Protein AF-A0A6A0QYG4-F1 (afdb_monomer)

pLDDT: mean 73.21, std 19.01, range [30.7, 95.81]

Mean predicted aligned error: 12.32 Å

Foldseek 3Di:
DDDDDDDDPPPPPPPPPPVPPDDDDPVRLQVQFAWWFWWWFQDDDQFWTWIAGCQTPDHHPDPDGHRDIFIEGEDPPDPDDSCVSVVSNVVRWIWTFRWGDDPNHIYGYPLGIFTDDPQWGWHDPVVVPDIDIDRDPPPDDPD

Radius of gyration: 20.62 Å; Cα contacts (8 Å, |Δi|>4): 238; chains: 1; bounding box: 80×46×32 Å

Nearest PDB structures (foldseek):
  2win-assembly2_F  TM=5.439E-01  e=7.987E-03  Homo sapiens
  2win-assembly1_B  TM=5.287E-01  e=8.455E-03  Homo sapiens
  2win-assembly2_D  TM=5.287E-01  e=8.455E-03  Homo sapiens
  8eok-assembly1_H  TM=5.746E-01  e=3.136E-02  Homo sapiens
  7tv9-assembly1_B  TM=5.236E-01  e=4.674E-02  Homo sapiens

Secondary structure (DSSP, 8-state):
-------------------------HHHHHHH-SEEEEEEEEEEETTEEEEEEEEEEEESS----TT-EEEEEE--TTTS-TTHHHHHHHTT-EEEEEEEEETTEEEE-GGGEEE-BTTEEEEEETTTTEEEEEE--------

Structure (mmCIF, N/CA/C/O backbone):
data_AF-A0A6A0QYG4-F1
#
_entry.id   AF-A0A6A0QYG4-F1
#
loop_
_atom_site.group_PDB
_atom_site.id
_atom_site.type_symbol
_atom_site.label_atom_id
_atom_site.label_alt_id
_atom_site.label_comp_id
_atom_site.label_asym_id
_atom_site.label_entity_id
_atom_site.label_seq_id
_atom_site.pdbx_PDB_ins_code
_atom_site.Cartn_x
_atom_site.Cartn_y
_atom_site.Cartn_z
_atom_site.occupancy
_atom_site.B_iso_or_equiv
_atom_site.auth_seq_id
_atom_site.auth_comp_id
_atom_site.auth_asym_id
_atom_site.auth_atom_id
_atom_site.pdbx_PDB_model_num
ATOM 1 N N . MET A 1 1 ? 63.903 -22.804 9.864 1.00 37.06 1 MET A N 1
ATOM 2 C CA . MET A 1 1 ? 62.719 -23.592 10.273 1.00 37.06 1 MET A CA 1
ATOM 3 C C . MET A 1 1 ? 61.598 -22.640 10.629 1.00 37.06 1 MET A C 1
ATOM 5 O O . MET A 1 1 ? 61.869 -21.549 11.115 1.00 37.06 1 MET A O 1
ATOM 9 N N . ASN A 1 2 ? 60.391 -23.019 10.231 1.00 38.69 2 ASN A N 1
ATOM 10 C CA . ASN A 1 2 ? 59.343 -22.120 9.777 1.00 38.69 2 ASN A CA 1
ATOM 11 C C . ASN A 1 2 ? 58.751 -21.204 10.843 1.00 38.69 2 ASN A C 1
ATOM 13 O O . ASN A 1 2 ? 58.441 -21.594 11.964 1.00 38.69 2 ASN A O 1
ATOM 17 N N . LYS A 1 3 ? 58.570 -19.972 10.378 1.00 41.81 3 LYS A N 1
ATOM 18 C CA . LYS A 1 3 ? 57.795 -18.892 10.954 1.00 41.81 3 LYS A CA 1
ATOM 19 C C . LYS A 1 3 ? 56.299 -19.222 10.921 1.00 41.81 3 LYS A C 1
ATOM 21 O O . LYS A 1 3 ? 55.796 -19.704 9.916 1.00 41.81 3 LYS A O 1
ATOM 26 N N . LEU A 1 4 ? 55.646 -18.788 11.993 1.00 42.91 4 LEU A N 1
ATOM 27 C CA . LEU A 1 4 ? 54.279 -18.281 12.071 1.00 42.91 4 LEU A CA 1
ATOM 28 C C . LEU A 1 4 ? 53.080 -19.251 11.942 1.00 42.91 4 LEU A C 1
ATOM 30 O O . LEU A 1 4 ? 52.644 -19.592 10.852 1.00 42.91 4 LEU A O 1
ATOM 34 N N . ILE A 1 5 ? 52.499 -19.559 13.114 1.00 49.19 5 ILE A N 1
ATOM 35 C CA . ILE A 1 5 ? 51.108 -19.223 13.503 1.00 49.19 5 ILE A CA 1
ATOM 36 C C . ILE A 1 5 ? 50.041 -19.693 12.486 1.00 49.19 5 ILE A C 1
ATOM 38 O O . ILE A 1 5 ? 49.732 -19.015 11.515 1.00 49.19 5 ILE A O 1
ATOM 42 N N . ILE A 1 6 ? 49.473 -20.896 12.632 1.00 50.16 6 ILE A N 1
ATOM 43 C CA . ILE A 1 6 ? 48.210 -21.147 13.369 1.00 50.16 6 ILE A CA 1
ATOM 44 C C . ILE A 1 6 ? 47.387 -19.869 13.609 1.00 50.16 6 ILE A C 1
ATOM 46 O O . ILE A 1 6 ? 47.258 -19.398 14.733 1.00 50.16 6 ILE A O 1
ATOM 50 N N . THR A 1 7 ? 46.810 -19.310 12.550 1.00 43.31 7 THR A N 1
ATOM 51 C CA . THR A 1 7 ? 45.661 -18.403 12.669 1.00 43.31 7 THR A CA 1
ATOM 52 C C . THR A 1 7 ? 44.702 -18.690 11.525 1.00 43.31 7 THR A C 1
ATOM 54 O O . THR A 1 7 ? 44.982 -18.336 10.387 1.00 43.31 7 THR A O 1
ATOM 57 N N . LEU A 1 8 ? 43.586 -19.339 11.878 1.00 44.28 8 LEU A N 1
ATOM 58 C CA . LEU A 1 8 ? 42.266 -19.191 11.261 1.00 44.28 8 LEU A CA 1
ATOM 59 C C . LEU A 1 8 ? 42.229 -19.435 9.734 1.00 44.28 8 LEU A C 1
ATOM 61 O O . LEU A 1 8 ? 42.408 -18.524 8.940 1.00 44.28 8 LEU A O 1
ATOM 65 N N . ILE A 1 9 ? 41.900 -20.623 9.215 1.00 49.53 9 ILE A N 1
ATOM 66 C CA . ILE A 1 9 ? 40.612 -21.322 9.423 1.00 49.53 9 ILE A CA 1
ATOM 67 C C .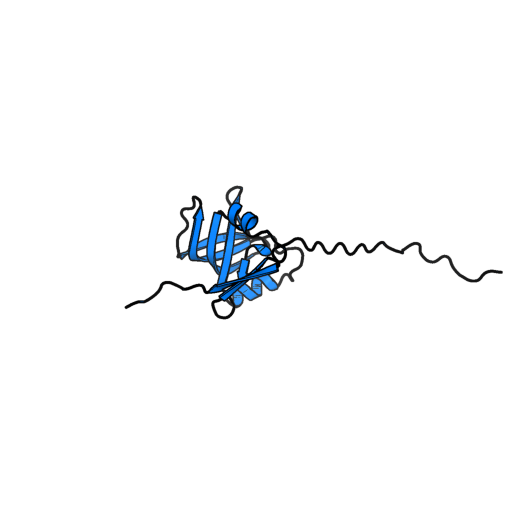 ILE A 1 9 ? 39.509 -20.351 9.858 1.00 49.53 9 ILE A C 1
ATOM 69 O O . ILE A 1 9 ? 38.947 -20.492 10.929 1.00 49.53 9 ILE A O 1
ATOM 73 N N . TYR A 1 10 ? 39.289 -19.294 9.084 1.00 45.16 10 TYR A N 1
ATOM 74 C CA . TYR A 1 10 ? 38.052 -18.506 9.069 1.00 45.16 10 TYR A CA 1
ATOM 75 C C . TYR A 1 10 ? 38.035 -17.644 7.802 1.00 45.16 10 TYR A C 1
ATOM 77 O O . TYR A 1 10 ? 37.557 -16.514 7.790 1.00 45.16 10 TYR A O 1
ATOM 85 N N . SER A 1 11 ? 38.482 -18.214 6.678 1.00 44.44 11 SER A N 1
ATOM 86 C CA . SER A 1 11 ? 37.878 -17.877 5.394 1.00 44.44 11 SER A CA 1
ATOM 87 C C . SER A 1 11 ? 36.443 -18.425 5.404 1.00 44.44 11 SER A C 1
ATOM 89 O O . SER A 1 11 ? 36.105 -19.329 4.642 1.00 44.44 11 SER A O 1
ATOM 91 N N . SER A 1 12 ? 35.610 -17.901 6.316 1.00 44.97 12 SER A N 1
ATOM 92 C CA . SER A 1 12 ? 34.209 -17.645 6.023 1.00 44.97 12 SER 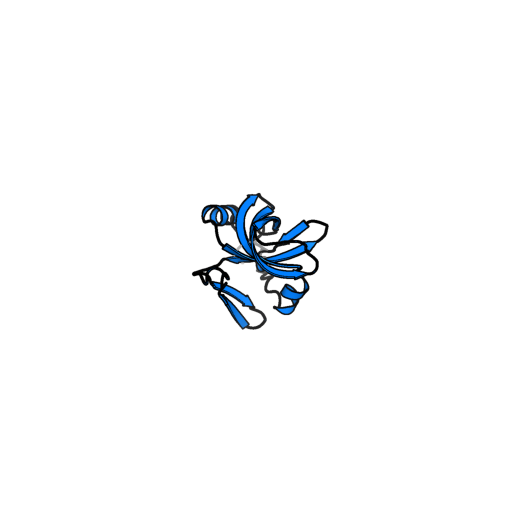A CA 1
ATOM 93 C C . SER A 1 12 ? 34.256 -16.970 4.652 1.00 44.97 12 SER A C 1
ATOM 95 O O . SER A 1 12 ? 34.712 -15.839 4.537 1.00 44.97 12 SER A O 1
ATOM 97 N N . LEU A 1 13 ? 33.924 -17.622 3.538 1.00 45.03 13 LEU A N 1
ATOM 98 C CA . LEU A 1 13 ? 32.569 -18.103 3.281 1.00 45.03 13 LEU A CA 1
ATOM 99 C C . LEU A 1 13 ? 31.536 -17.091 3.803 1.00 45.03 13 LEU A C 1
ATOM 101 O O . LEU A 1 13 ? 30.443 -17.449 4.212 1.00 45.03 13 LEU A O 1
ATOM 105 N N . CYS A 1 14 ? 31.873 -15.798 3.741 1.00 39.94 14 CYS A N 1
ATOM 106 C CA . CYS A 1 14 ? 30.907 -14.741 3.531 1.00 39.94 14 CYS A CA 1
ATOM 107 C C . CYS A 1 14 ? 30.452 -14.895 2.082 1.00 39.94 14 CYS A C 1
ATOM 109 O O . CYS A 1 14 ? 30.844 -14.140 1.193 1.00 39.94 14 CYS A O 1
ATOM 111 N N . PHE A 1 15 ? 29.662 -15.940 1.833 1.00 41.81 15 PHE A N 1
ATOM 112 C CA . PHE A 1 15 ? 28.663 -15.847 0.797 1.00 41.81 15 PHE A CA 1
ATOM 113 C C . PHE A 1 15 ? 27.817 -14.637 1.182 1.00 41.81 15 PHE A C 1
ATOM 115 O O . PHE A 1 15 ? 26.965 -14.713 2.064 1.00 41.81 15 PHE A O 1
ATOM 122 N N . ASN A 1 16 ? 28.104 -13.500 0.555 1.00 36.38 16 ASN A N 1
ATOM 123 C CA . ASN A 1 16 ? 27.139 -12.429 0.423 1.00 36.38 16 ASN A CA 1
ATOM 124 C C . ASN A 1 16 ? 26.033 -12.983 -0.477 1.00 36.38 16 ASN A C 1
ATOM 126 O O . ASN A 1 16 ? 25.976 -12.681 -1.665 1.00 36.38 16 ASN A O 1
ATOM 130 N N . ILE A 1 17 ? 25.184 -13.851 0.076 1.00 39.53 17 ILE A N 1
ATOM 131 C CA . ILE A 1 17 ? 23.830 -14.011 -0.432 1.00 39.53 17 ILE A CA 1
ATOM 132 C C . ILE A 1 17 ? 23.142 -12.741 0.049 1.00 39.53 17 ILE A C 1
ATOM 134 O O . ILE A 1 17 ? 22.507 -12.707 1.099 1.00 39.53 17 ILE A O 1
ATOM 138 N N . ILE A 1 18 ? 23.380 -11.651 -0.681 1.00 43.78 18 ILE A N 1
ATOM 139 C CA . ILE A 1 18 ? 22.405 -10.578 -0.731 1.00 43.78 18 ILE A CA 1
ATOM 140 C C . ILE A 1 18 ? 21.202 -11.284 -1.335 1.00 43.78 18 ILE A C 1
ATOM 142 O O . ILE A 1 18 ? 21.218 -11.669 -2.503 1.00 43.78 18 ILE A O 1
ATOM 146 N N . ALA A 1 19 ? 20.228 -11.595 -0.488 1.00 36.44 19 ALA A N 1
ATOM 147 C CA . ALA A 1 19 ? 18.906 -11.937 -0.952 1.00 36.44 19 ALA A CA 1
ATOM 148 C C . ALA A 1 19 ? 18.345 -10.657 -1.583 1.00 36.44 19 ALA A C 1
ATOM 150 O O . ALA A 1 19 ? 17.612 -9.910 -0.943 1.00 36.44 19 ALA A O 1
ATOM 151 N N . ASP A 1 20 ? 18.756 -10.380 -2.822 1.00 41.09 20 ASP A N 1
ATOM 152 C CA . ASP A 1 20 ? 18.005 -9.546 -3.754 1.00 41.09 20 ASP A CA 1
ATOM 153 C C . ASP A 1 20 ? 16.766 -10.359 -4.131 1.00 41.09 20 ASP A C 1
ATOM 155 O O . ASP A 1 20 ? 16.645 -10.898 -5.228 1.00 41.09 20 ASP A O 1
ATOM 159 N N . GLU A 1 21 ? 15.861 -10.548 -3.175 1.00 43.97 21 GLU A N 1
ATOM 160 C CA . GLU A 1 21 ? 14.526 -11.020 -3.496 1.00 43.97 21 GLU A CA 1
ATOM 161 C C . GLU A 1 21 ? 13.617 -9.802 -3.597 1.00 43.97 21 GLU A C 1
ATOM 163 O O . GLU A 1 21 ? 12.962 -9.397 -2.642 1.00 43.97 21 GLU A O 1
ATOM 168 N N . ALA A 1 22 ? 13.663 -9.179 -4.772 1.00 54.03 22 ALA A N 1
ATOM 169 C CA . ALA A 1 22 ? 12.499 -8.734 -5.533 1.00 54.03 22 ALA A CA 1
ATOM 170 C C . ALA A 1 22 ? 13.013 -8.110 -6.839 1.00 54.03 22 ALA A C 1
ATOM 172 O O . ALA A 1 22 ? 13.880 -7.237 -6.810 1.00 54.03 22 ALA A O 1
ATOM 173 N N . PRO A 1 23 ? 12.462 -8.530 -7.985 1.00 54.03 23 PRO A N 1
ATOM 174 C CA . PR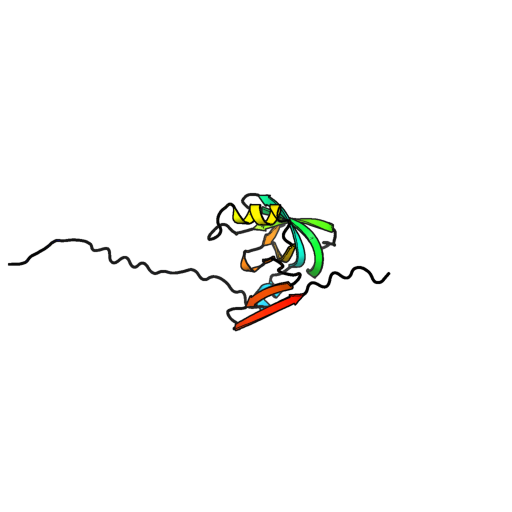O A 1 23 ? 11.170 -7.957 -8.345 1.00 54.03 23 PRO A CA 1
ATOM 175 C C . PRO A 1 23 ? 10.211 -8.997 -8.905 1.00 54.03 23 PRO A C 1
ATOM 177 O O . PRO A 1 23 ? 10.543 -9.794 -9.775 1.00 54.03 23 PRO A O 1
ATOM 180 N N . TYR A 1 24 ? 8.967 -8.938 -8.449 1.00 57.41 24 TYR A N 1
ATOM 181 C CA . TYR A 1 24 ? 7.884 -9.603 -9.152 1.00 57.41 24 TYR A CA 1
ATOM 182 C C . TYR A 1 24 ? 7.885 -9.171 -10.617 1.00 57.41 24 TYR A C 1
ATOM 184 O O . TYR A 1 24 ? 7.860 -7.972 -10.906 1.00 57.41 24 TYR A O 1
ATOM 192 N N . LYS A 1 25 ? 7.803 -10.135 -11.535 1.00 67.94 25 LYS A N 1
ATOM 193 C CA . LYS A 1 25 ? 7.358 -9.828 -12.893 1.00 67.94 25 LYS A CA 1
ATOM 194 C C . LYS A 1 25 ? 5.998 -9.152 -12.809 1.00 67.94 25 LYS A C 1
ATOM 196 O O . LYS A 1 25 ? 5.152 -9.570 -12.011 1.00 67.94 25 LYS A O 1
ATOM 201 N N . MET A 1 26 ? 5.741 -8.168 -13.667 1.00 69.88 26 MET A N 1
ATOM 202 C CA . MET A 1 26 ? 4.478 -7.409 -13.673 1.00 69.88 26 MET A CA 1
ATOM 203 C C . MET A 1 26 ? 3.251 -8.326 -13.594 1.00 69.88 26 MET A C 1
ATOM 205 O O . MET A 1 26 ? 2.310 -8.090 -12.836 1.00 69.88 26 MET A O 1
ATOM 209 N N . HIS A 1 27 ? 3.266 -9.413 -14.364 1.00 70.56 27 HIS A N 1
ATOM 210 C CA . HIS A 1 27 ? 2.153 -10.351 -14.394 1.00 70.56 27 HIS A CA 1
ATOM 211 C C . HIS A 1 27 ? 1.960 -11.095 -13.065 1.00 70.56 27 HIS A C 1
ATOM 213 O O . HIS A 1 27 ? 0.823 -11.351 -12.686 1.00 70.56 27 HIS A O 1
ATOM 219 N N . GLU A 1 28 ? 3.026 -11.424 -12.335 1.00 74.94 28 GLU A N 1
ATOM 220 C CA . GLU A 1 28 ? 2.924 -12.108 -11.043 1.00 74.94 28 GLU A CA 1
ATOM 221 C C . GLU A 1 28 ? 2.337 -11.194 -9.970 1.00 74.94 28 GLU A C 1
ATOM 223 O O . GLU A 1 28 ? 1.458 -11.624 -9.217 1.00 74.94 28 GLU A O 1
ATOM 228 N N . LEU A 1 29 ? 2.774 -9.931 -9.952 1.00 79.12 29 LEU A N 1
ATOM 229 C CA . LEU A 1 29 ? 2.234 -8.894 -9.076 1.00 79.12 29 LEU A CA 1
ATOM 230 C C . LEU A 1 29 ? 0.731 -8.718 -9.323 1.00 79.12 29 LEU A C 1
ATOM 232 O O . LEU A 1 29 ? -0.085 -8.848 -8.409 1.00 79.12 29 LEU A O 1
ATOM 236 N N . LEU A 1 30 ? 0.342 -8.502 -10.582 1.00 78.25 30 LEU A N 1
ATOM 237 C CA . LEU A 1 30 ? -1.055 -8.275 -10.950 1.00 78.25 30 LEU A CA 1
ATOM 238 C C . LEU A 1 30 ? -1.946 -9.507 -10.724 1.00 78.25 30 LEU A C 1
ATOM 240 O O . LEU A 1 30 ? -3.110 -9.350 -10.365 1.00 78.25 30 LEU A O 1
ATOM 244 N N . LEU A 1 31 ? -1.428 -10.729 -10.901 1.00 82.44 31 LEU A N 1
ATOM 245 C CA . LEU A 1 31 ? -2.196 -11.962 -10.678 1.00 82.44 31 LEU A CA 1
ATOM 246 C C . LEU A 1 31 ? -2.536 -12.193 -9.202 1.00 82.44 31 LEU A C 1
ATOM 248 O O . LEU A 1 31 ? -3.616 -12.711 -8.899 1.00 82.44 31 LEU A O 1
ATOM 252 N N . LYS A 1 32 ? -1.613 -11.844 -8.301 1.00 83.19 32 LYS A N 1
ATOM 253 C CA . LYS A 1 32 ? -1.785 -11.995 -6.849 1.00 83.19 32 LYS A CA 1
ATOM 254 C C . LYS A 1 32 ? -2.585 -10.843 -6.239 1.00 83.19 32 LYS A C 1
ATOM 256 O O . LYS A 1 32 ? -3.273 -11.048 -5.243 1.00 83.19 32 LYS A O 1
ATOM 261 N N . THR A 1 33 ? -2.555 -9.671 -6.871 1.00 88.50 33 THR A N 1
ATOM 262 C CA . THR A 1 33 ? -3.224 -8.470 -6.371 1.00 88.50 33 THR A CA 1
ATOM 263 C C . THR A 1 33 ? -4.748 -8.608 -6.388 1.00 88.50 33 THR A C 1
ATOM 265 O O . THR A 1 33 ? -5.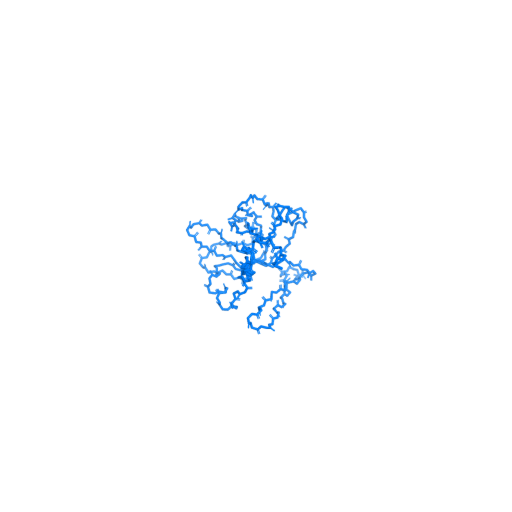372 -8.892 -7.411 1.00 88.50 33 THR A O 1
ATOM 268 N N . ASN A 1 34 ? -5.378 -8.339 -5.245 1.00 92.69 34 ASN A N 1
ATOM 269 C CA . ASN A 1 34 ? -6.832 -8.261 -5.114 1.00 92.69 34 ASN A CA 1
ATOM 270 C C . ASN A 1 34 ? -7.353 -6.825 -5.223 1.00 92.69 34 ASN A C 1
ATOM 272 O O . ASN A 1 34 ? -8.500 -6.623 -5.618 1.00 92.69 34 ASN A O 1
ATOM 276 N N . LEU A 1 35 ? -6.543 -5.836 -4.852 1.00 91.81 35 LEU A N 1
ATOM 277 C CA . LEU A 1 35 ? -6.909 -4.425 -4.863 1.00 91.81 35 LEU A CA 1
ATOM 278 C C . LEU A 1 35 ? -5.689 -3.588 -5.256 1.00 91.81 35 LEU A C 1
ATOM 280 O O . LEU A 1 35 ? -4.683 -3.608 -4.561 1.00 91.81 35 LEU A O 1
ATOM 284 N N . VAL A 1 36 ? -5.797 -2.833 -6.347 1.00 91.69 36 VAL A N 1
ATOM 285 C CA . VAL A 1 36 ? -4.853 -1.761 -6.679 1.00 91.69 36 VAL A CA 1
ATOM 286 C C . VAL A 1 36 ? -5.513 -0.451 -6.284 1.00 91.69 36 VAL A C 1
ATOM 288 O O . VAL A 1 36 ? -6.589 -0.120 -6.794 1.00 91.69 36 VAL A O 1
ATOM 291 N N . ALA A 1 37 ? -4.891 0.287 -5.373 1.00 92.19 37 ALA A N 1
ATOM 292 C CA . ALA A 1 37 ? -5.459 1.519 -4.850 1.00 92.19 37 ALA A CA 1
ATOM 293 C C . ALA A 1 37 ? -4.405 2.614 -4.698 1.00 92.19 37 ALA A C 1
ATOM 295 O O . ALA A 1 37 ? -3.265 2.363 -4.307 1.00 92.19 37 ALA A O 1
ATOM 296 N N . HIS A 1 38 ? -4.831 3.844 -4.965 1.00 92.69 38 HIS A N 1
ATOM 297 C CA . HIS A 1 38 ? -4.151 5.026 -4.469 1.00 92.69 38 HIS A CA 1
ATOM 298 C C . HIS A 1 38 ? -4.522 5.181 -2.997 1.00 92.69 38 HIS A C 1
ATOM 300 O O . HIS A 1 38 ? -5.701 5.295 -2.657 1.00 92.69 38 HIS A O 1
ATOM 306 N N . VAL A 1 39 ? -3.525 5.156 -2.124 1.00 93.19 39 VAL A N 1
ATOM 307 C CA . VAL A 1 39 ? -3.712 5.145 -0.676 1.00 93.19 39 VAL A CA 1
ATOM 308 C C . VAL A 1 39 ? -2.892 6.229 -0.001 1.00 93.19 39 VAL A C 1
ATOM 310 O O . VAL A 1 39 ? -1.886 6.691 -0.535 1.00 93.19 39 VAL A O 1
ATOM 313 N N . GLN A 1 40 ? -3.290 6.596 1.209 1.00 93.06 40 GLN A N 1
ATOM 314 C CA . GLN A 1 40 ? -2.490 7.410 2.114 1.00 93.06 40 GLN A CA 1
ATOM 315 C C . GLN A 1 40 ? -2.192 6.629 3.388 1.00 93.06 40 GLN A C 1
ATOM 317 O O . GLN A 1 40 ? -3.083 6.003 3.962 1.00 93.06 40 GLN A O 1
ATOM 322 N N . LEU A 1 41 ? -0.945 6.681 3.856 1.00 90.31 41 LEU A N 1
ATOM 323 C CA . LEU A 1 41 ? -0.577 6.090 5.141 1.00 90.31 41 LEU A CA 1
ATOM 324 C C . LEU A 1 41 ? -1.084 6.982 6.282 1.00 90.31 41 LEU A C 1
ATOM 326 O O . LEU A 1 41 ? -0.755 8.166 6.350 1.00 90.31 41 LEU A O 1
ATOM 330 N N . ILE A 1 42 ? -1.872 6.398 7.186 1.00 91.81 42 ILE A N 1
ATOM 331 C CA . ILE A 1 42 ? -2.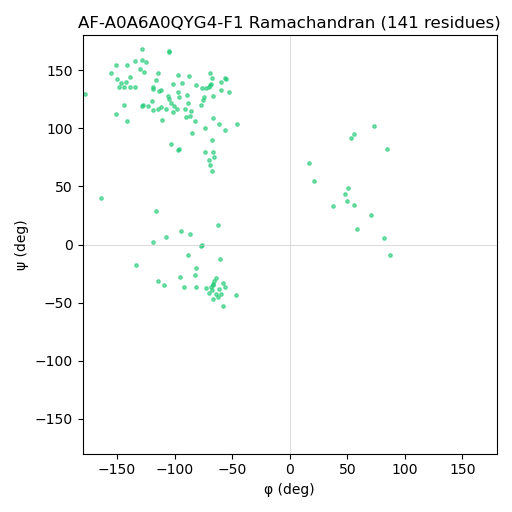504 7.092 8.321 1.00 91.81 42 ILE A CA 1
ATOM 332 C C . ILE A 1 42 ? -1.872 6.689 9.653 1.00 91.81 42 ILE A C 1
ATOM 334 O O . ILE A 1 42 ? -1.754 7.514 10.556 1.00 91.81 42 ILE A O 1
ATOM 338 N N . ALA A 1 43 ? -1.457 5.429 9.788 1.00 87.88 43 ALA A N 1
ATOM 339 C CA . ALA A 1 43 ? -0.744 4.943 10.965 1.00 87.88 43 ALA A CA 1
ATOM 340 C C . ALA A 1 43 ? 0.192 3.782 10.613 1.00 87.88 43 ALA A C 1
ATOM 342 O O . ALA A 1 43 ? -0.062 3.043 9.660 1.00 87.88 43 ALA A O 1
ATOM 343 N N . ALA A 1 44 ? 1.237 3.610 11.422 1.00 85.81 44 ALA A N 1
ATOM 344 C CA . ALA A 1 44 ? 2.154 2.478 11.370 1.00 85.81 44 ALA A CA 1
ATOM 345 C C . ALA A 1 44 ? 2.280 1.874 12.776 1.00 85.81 44 ALA A C 1
ATOM 347 O O . ALA A 1 44 ? 2.675 2.557 13.724 1.00 85.81 44 ALA A O 1
ATOM 348 N N . GLU A 1 45 ? 1.899 0.608 12.886 1.00 83.12 45 GLU A N 1
ATOM 349 C CA . GLU A 1 45 ? 2.125 -0.308 14.007 1.00 83.12 45 GLU A CA 1
ATOM 350 C C . GLU A 1 45 ? 3.242 -1.290 13.578 1.00 83.12 45 GLU A C 1
ATOM 352 O O . GLU A 1 45 ? 3.570 -1.348 12.398 1.00 83.12 45 GLU A O 1
ATOM 357 N N . ASP A 1 46 ? 3.831 -2.065 14.494 1.00 77.88 46 ASP A N 1
ATOM 358 C CA . ASP A 1 46 ? 5.038 -2.863 14.187 1.00 77.88 46 ASP A CA 1
ATOM 359 C C . ASP A 1 46 ? 4.862 -3.870 13.028 1.00 77.88 46 ASP A C 1
ATOM 361 O O . ASP A 1 46 ? 5.792 -4.085 12.259 1.00 77.88 46 ASP A O 1
ATOM 365 N N . ASP A 1 47 ? 3.661 -4.435 12.864 1.00 83.06 47 ASP A N 1
ATOM 366 C CA . ASP A 1 47 ? 3.341 -5.400 11.797 1.00 83.06 47 ASP A CA 1
ATOM 367 C C . ASP A 1 47 ? 2.234 -4.911 10.846 1.00 83.06 47 ASP A C 1
ATOM 369 O O . ASP A 1 47 ? 1.776 -5.663 9.978 1.00 83.06 47 ASP A O 1
ATOM 373 N N . PHE A 1 48 ? 1.727 -3.687 11.036 1.00 87.56 48 PHE A N 1
ATOM 3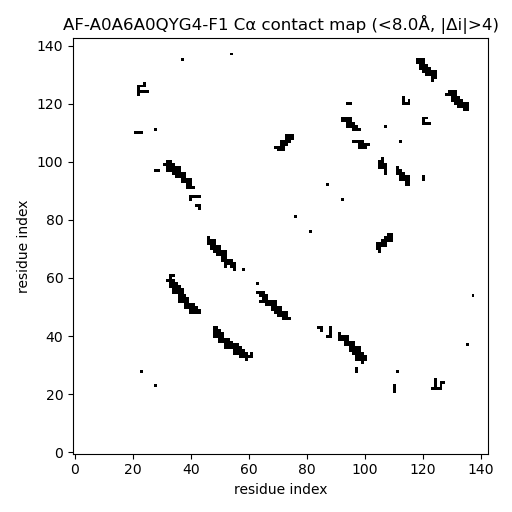74 C CA . PHE A 1 48 ? 0.546 -3.215 10.318 1.00 87.56 48 PHE A CA 1
ATOM 375 C C . PHE A 1 48 ? 0.612 -1.747 9.923 1.00 87.56 48 PHE A C 1
ATOM 377 O O . PHE A 1 48 ? 0.910 -0.868 10.726 1.00 87.56 48 PHE A O 1
ATOM 384 N N . PHE A 1 49 ? 0.134 -1.470 8.715 1.00 89.19 49 PHE A N 1
ATOM 385 C CA . PHE A 1 49 ? -0.251 -0.137 8.292 1.00 89.19 49 PHE A CA 1
ATOM 386 C C . PHE A 1 49 ? -1.754 0.057 8.436 1.00 89.19 49 PHE A C 1
ATOM 388 O O . PHE A 1 49 ? -2.553 -0.857 8.209 1.00 89.19 49 PHE A O 1
ATOM 395 N N . ARG A 1 50 ? -2.144 1.288 8.766 1.00 91.88 50 ARG A N 1
ATOM 396 C CA . ARG A 1 50 ? -3.493 1.785 8.502 1.00 91.88 50 ARG A CA 1
ATOM 397 C C . ARG A 1 50 ? -3.432 2.701 7.300 1.00 91.88 50 ARG A C 1
ATOM 399 O O . ARG A 1 50 ? -2.692 3.686 7.319 1.00 91.88 50 ARG A O 1
ATOM 406 N N . LEU A 1 51 ? -4.206 2.359 6.283 1.00 94.06 51 LEU A N 1
ATOM 407 C CA . LEU A 1 51 ? -4.264 3.067 5.015 1.00 94.06 51 LEU A CA 1
ATOM 408 C C . LEU A 1 51 ? -5.658 3.654 4.827 1.00 94.06 51 LEU A C 1
ATOM 410 O O . LEU A 1 51 ? -6.643 3.002 5.158 1.00 94.06 51 LEU A O 1
ATOM 414 N N . GLU A 1 52 ? -5.733 4.854 4.274 1.00 95.69 52 GLU A N 1
ATOM 415 C CA . GLU A 1 52 ? -6.956 5.422 3.708 1.00 95.69 52 GLU A CA 1
ATOM 416 C C . GLU A 1 52 ? -6.949 5.190 2.199 1.00 95.69 52 GLU A C 1
ATOM 418 O O . GLU A 1 52 ? -5.942 5.461 1.541 1.00 95.69 52 GLU A O 1
ATOM 423 N N . VAL A 1 53 ? -8.049 4.686 1.646 1.00 95.31 53 VAL A N 1
ATOM 424 C CA . VAL A 1 53 ? -8.216 4.490 0.204 1.00 95.31 53 VAL A CA 1
ATOM 425 C C . VAL A 1 53 ? -8.648 5.812 -0.417 1.00 95.31 53 VAL A C 1
ATOM 427 O O . VAL A 1 53 ? -9.792 6.228 -0.274 1.00 95.31 53 VAL A O 1
ATOM 430 N N . LEU A 1 54 ? -7.738 6.472 -1.129 1.00 93.88 54 LEU A N 1
ATOM 431 C CA . LEU A 1 54 ? -8.030 7.722 -1.830 1.00 93.88 54 LEU A CA 1
ATOM 432 C C . LEU A 1 54 ? -8.711 7.474 -3.176 1.00 93.88 54 LEU A C 1
ATOM 434 O O . LEU A 1 54 ? -9.566 8.254 -3.573 1.00 93.88 54 LEU A O 1
ATOM 438 N N . SER A 1 55 ? -8.316 6.412 -3.884 1.00 92.25 55 SER A N 1
ATOM 439 C CA . SER A 1 55 ? -8.993 5.974 -5.105 1.00 92.25 55 SER A CA 1
ATOM 440 C C . SER A 1 55 ? -8.770 4.489 -5.387 1.00 92.25 55 SER A C 1
ATOM 442 O O . SER A 1 55 ? -7.707 3.943 -5.078 1.00 92.25 55 SER A O 1
ATOM 444 N N . VAL A 1 56 ? -9.761 3.829 -5.991 1.00 91.69 56 VAL A N 1
ATOM 445 C CA . VAL A 1 56 ? -9.689 2.412 -6.382 1.00 91.69 56 VAL A CA 1
ATOM 446 C C . VAL A 1 56 ? -9.411 2.305 -7.878 1.00 91.69 56 VAL A C 1
ATOM 448 O O . VAL A 1 56 ? -10.259 2.640 -8.699 1.00 91.69 56 VAL A O 1
ATOM 451 N N . LEU A 1 57 ? -8.242 1.774 -8.236 1.00 88.50 57 LEU A N 1
ATOM 452 C CA . LEU A 1 57 ? -7.813 1.610 -9.630 1.00 88.50 57 LEU A CA 1
ATOM 453 C C . LEU A 1 57 ? -8.199 0.236 -10.184 1.00 88.50 57 LEU A C 1
ATOM 455 O O . LEU A 1 57 ? -8.581 0.099 -11.343 1.00 88.50 57 LEU A O 1
ATOM 459 N N . HIS A 1 58 ? -8.123 -0.795 -9.345 1.00 88.56 58 HIS A N 1
ATOM 460 C CA . HIS A 1 58 ? -8.567 -2.140 -9.681 1.00 88.56 58 HIS A CA 1
ATOM 461 C C . HIS A 1 58 ? -9.040 -2.861 -8.427 1.00 88.56 58 HIS A C 1
ATOM 463 O O . HIS A 1 58 ? -8.422 -2.744 -7.375 1.00 88.56 58 HIS A O 1
ATOM 469 N N . ARG A 1 59 ? -10.093 -3.671 -8.537 1.00 88.12 59 ARG A N 1
ATOM 470 C CA . ARG A 1 59 ? -10.516 -4.568 -7.460 1.00 88.12 59 ARG A CA 1
ATOM 471 C C . ARG A 1 59 ? -11.036 -5.885 -8.014 1.00 88.12 59 ARG A C 1
ATOM 473 O O . ARG A 1 59 ? -11.856 -5.906 -8.931 1.00 88.12 59 ARG A O 1
ATOM 480 N N . LYS A 1 60 ? -10.618 -6.982 -7.394 1.00 85.69 60 LYS A N 1
ATOM 481 C CA . LYS A 1 60 ? -11.098 -8.334 -7.656 1.00 85.69 60 LYS A CA 1
ATOM 482 C C . LYS A 1 60 ? -11.894 -8.814 -6.451 1.00 85.69 60 LYS A C 1
ATOM 484 O O . LYS A 1 60 ? -11.320 -9.139 -5.417 1.00 85.69 60 LYS A O 1
ATOM 489 N N . GLN A 1 61 ? -13.216 -8.882 -6.613 1.00 74.56 61 GLN A N 1
ATOM 490 C CA . GLN A 1 61 ? -14.137 -9.455 -5.620 1.00 74.56 61 GLN A CA 1
ATOM 491 C C . GLN A 1 61 ? -14.037 -8.812 -4.220 1.00 74.56 61 GLN A C 1
ATOM 493 O O . GLN A 1 61 ? -14.232 -9.487 -3.213 1.00 74.56 61 GLN A O 1
ATOM 498 N N . SER A 1 62 ? -13.755 -7.507 -4.146 1.00 81.44 62 SER A N 1
ATOM 499 C CA . SER A 1 62 ? -13.806 -6.737 -2.900 1.00 81.44 62 SER A CA 1
ATOM 500 C C . SER A 1 62 ? -14.917 -5.684 -2.957 1.00 81.44 62 SER A C 1
ATOM 502 O O . SER A 1 62 ? -15.231 -5.153 -4.023 1.00 81.44 62 SER A O 1
ATOM 504 N N . GLY A 1 63 ? -15.519 -5.390 -1.803 1.00 88.44 63 GLY A N 1
ATOM 505 C CA . GLY A 1 63 ? -16.484 -4.297 -1.636 1.00 88.44 63 GLY A CA 1
ATOM 506 C C . GLY A 1 63 ? -15.835 -2.948 -1.322 1.00 88.44 63 GLY A C 1
ATOM 507 O O . GLY A 1 63 ? -16.554 -2.021 -0.979 1.00 88.44 63 GLY A O 1
ATOM 508 N N . ILE A 1 64 ? -14.503 -2.853 -1.407 1.00 93.00 64 ILE A N 1
ATOM 509 C CA . ILE A 1 64 ? -13.748 -1.669 -0.986 1.00 93.00 64 ILE A CA 1
ATOM 510 C C . ILE A 1 64 ? -14.006 -0.498 -1.936 1.00 93.00 64 ILE A C 1
ATOM 512 O O . ILE A 1 64 ? -13.985 -0.661 -3.165 1.00 93.00 64 ILE A O 1
ATOM 516 N N . THR A 1 65 ? -14.231 0.673 -1.353 1.00 93.75 65 THR A N 1
ATOM 517 C CA . THR A 1 65 ? -14.524 1.943 -2.021 1.00 93.75 65 THR A CA 1
ATOM 518 C C . THR A 1 65 ? -13.604 3.067 -1.548 1.00 93.75 65 THR A C 1
ATOM 520 O O . THR A 1 65 ? -12.859 2.925 -0.581 1.00 93.75 65 THR A O 1
ATOM 523 N N . GLU A 1 66 ? -13.623 4.189 -2.267 1.00 94.12 66 GLU A N 1
ATOM 524 C CA . GLU A 1 66 ? -12.909 5.404 -1.861 1.00 94.12 66 GLU A CA 1
ATOM 525 C C . GLU A 1 66 ? -13.420 5.894 -0.498 1.00 94.12 66 GLU A C 1
ATOM 527 O O . GLU A 1 66 ? -14.618 5.842 -0.221 1.00 94.12 66 GLU A O 1
ATOM 532 N N . GLY A 1 67 ? -12.506 6.346 0.358 1.00 93.62 67 GLY A N 1
ATOM 533 C CA . GLY A 1 67 ? -12.772 6.727 1.746 1.00 93.62 67 GLY A CA 1
ATOM 534 C C . GLY A 1 67 ? -12.689 5.577 2.756 1.00 93.62 67 GLY A C 1
ATOM 535 O O . GLY A 1 67 ? -12.702 5.836 3.959 1.00 93.62 67 GLY A O 1
ATOM 536 N N . ASP A 1 68 ? -12.567 4.321 2.312 1.00 95.81 68 ASP A N 1
ATOM 537 C CA . ASP A 1 68 ? -12.410 3.193 3.231 1.00 95.81 68 ASP A CA 1
ATOM 538 C C . ASP A 1 68 ? -11.045 3.207 3.927 1.00 95.81 68 ASP A C 1
ATOM 540 O O . ASP A 1 68 ? -10.017 3.563 3.345 1.00 95.81 68 ASP A O 1
ATOM 544 N N . TYR A 1 69 ? -11.024 2.723 5.170 1.00 95.69 69 TYR A N 1
ATOM 545 C CA . TYR A 1 69 ? -9.795 2.517 5.929 1.00 95.69 69 TYR A CA 1
ATOM 546 C C . TYR A 1 69 ? -9.448 1.034 6.004 1.00 95.69 69 TYR A C 1
ATOM 548 O O . TYR A 1 69 ? -10.252 0.209 6.443 1.00 95.69 69 TYR A O 1
ATOM 556 N N . LEU A 1 70 ? -8.218 0.695 5.629 1.00 94.19 70 LEU A N 1
ATOM 557 C CA . LEU A 1 70 ? -7.720 -0.675 5.616 1.00 94.19 70 LEU A CA 1
ATOM 558 C C . LEU A 1 70 ? -6.645 -0.867 6.680 1.00 94.19 70 LEU A C 1
ATOM 560 O O . LEU A 1 70 ? -5.699 -0.085 6.773 1.00 94.19 70 LEU A O 1
ATOM 564 N N . LYS A 1 71 ? -6.763 -1.953 7.450 1.00 93.94 71 LYS A N 1
ATOM 565 C CA . LYS A 1 71 ? -5.653 -2.491 8.242 1.00 93.94 71 LYS A CA 1
ATOM 566 C C . LYS A 1 71 ? -4.920 -3.525 7.394 1.00 93.94 71 LYS A C 1
ATOM 568 O O . LYS A 1 71 ? -5.504 -4.549 7.040 1.00 93.94 71 LYS A O 1
ATOM 573 N N . VAL A 1 72 ? -3.659 -3.249 7.084 1.00 91.38 72 VAL A N 1
ATOM 574 C CA . VAL A 1 72 ? -2.840 -4.043 6.164 1.00 91.38 72 VAL A CA 1
ATOM 575 C C . VAL A 1 72 ? -1.631 -4.571 6.908 1.00 91.38 72 VAL A C 1
ATOM 577 O O . VAL A 1 72 ? -0.880 -3.791 7.485 1.00 91.38 72 VAL A O 1
ATOM 580 N N . LYS A 1 73 ? -1.449 -5.890 6.915 1.00 90.06 73 LYS A N 1
ATOM 581 C CA . LYS A 1 73 ? -0.247 -6.518 7.452 1.00 90.06 73 LYS A CA 1
ATOM 582 C C . LYS A 1 73 ? 0.911 -6.281 6.492 1.00 90.06 73 LYS A C 1
ATOM 584 O O . LYS A 1 73 ? 0.744 -6.492 5.292 1.00 90.06 73 LYS A O 1
ATOM 589 N N . HIS A 1 74 ? 2.066 -5.898 7.018 1.00 82.75 74 HIS A N 1
ATOM 590 C CA . HIS A 1 74 ? 3.256 -5.663 6.211 1.00 82.75 74 HIS A CA 1
ATOM 591 C C . HIS A 1 74 ? 4.450 -6.490 6.685 1.00 82.75 74 HIS A C 1
ATOM 593 O O . HIS A 1 74 ? 4.516 -6.880 7.848 1.00 82.75 74 HIS A O 1
ATOM 599 N N . ASP A 1 75 ? 5.413 -6.737 5.801 1.00 75.81 75 ASP A N 1
ATOM 600 C CA . ASP A 1 75 ? 6.620 -7.530 6.078 1.00 75.81 75 ASP A CA 1
ATOM 601 C C . ASP A 1 75 ? 7.926 -6.721 5.972 1.00 75.81 75 ASP A C 1
ATOM 603 O O . ASP A 1 75 ? 8.991 -7.282 5.732 1.00 75.81 75 ASP A O 1
ATOM 607 N N . PHE A 1 76 ? 7.866 -5.410 6.233 1.00 70.88 76 PHE A N 1
ATOM 608 C CA . PHE A 1 76 ? 8.977 -4.439 6.159 1.00 70.88 76 PHE A CA 1
ATOM 609 C C . PHE A 1 76 ? 10.155 -4.708 7.136 1.00 70.88 76 PHE A C 1
ATOM 611 O O . PHE A 1 76 ? 10.985 -3.835 7.385 1.00 70.88 76 PHE A O 1
ATOM 618 N N . ASN A 1 77 ? 10.255 -5.917 7.685 1.00 53.44 77 ASN A N 1
ATOM 619 C CA . ASN A 1 77 ? 11.032 -6.289 8.863 1.00 53.44 77 ASN A CA 1
ATOM 620 C C . ASN A 1 77 ? 12.447 -6.829 8.592 1.00 53.44 77 ASN A C 1
ATOM 622 O O . ASN A 1 77 ? 13.065 -7.340 9.522 1.00 53.44 77 ASN A O 1
ATOM 626 N N . VAL A 1 78 ? 13.002 -6.726 7.379 1.00 48.97 78 VAL A N 1
ATOM 627 C CA . VAL A 1 78 ? 14.342 -7.300 7.105 1.00 48.97 78 VAL A CA 1
ATOM 628 C C . VAL A 1 78 ? 15.416 -6.255 6.785 1.00 48.97 78 VAL A C 1
ATOM 630 O O . VAL A 1 78 ? 16.570 -6.458 7.152 1.00 48.97 78 VAL A O 1
ATOM 633 N N . VAL A 1 79 ? 15.075 -5.121 6.161 1.00 46.41 79 VAL A N 1
ATOM 634 C CA . VAL A 1 79 ? 16.098 -4.194 5.621 1.00 46.41 79 VAL A CA 1
ATOM 635 C C . VAL A 1 79 ? 15.851 -2.720 5.976 1.00 46.41 79 VAL A C 1
ATOM 637 O O . VAL A 1 79 ? 16.778 -1.909 5.934 1.00 46.41 79 VAL A O 1
ATOM 640 N N . CYS A 1 80 ? 14.639 -2.341 6.389 1.00 50.69 80 CYS A N 1
ATOM 641 C CA . CYS A 1 80 ? 14.314 -0.947 6.688 1.00 50.69 80 CYS A CA 1
ATOM 642 C C . CYS A 1 80 ? 14.506 -0.613 8.181 1.00 50.69 80 CYS A C 1
ATOM 644 O O . CYS A 1 80 ? 14.097 -1.391 9.044 1.00 50.69 80 CYS A O 1
ATOM 646 N N . PRO A 1 81 ? 15.068 0.560 8.531 1.00 48.31 81 PRO A N 1
ATOM 647 C CA . PRO A 1 81 ? 15.111 1.015 9.916 1.00 48.31 81 PRO A CA 1
ATOM 648 C C . PRO A 1 81 ? 13.694 1.069 10.515 1.00 48.31 81 PRO A C 1
ATOM 650 O O . PRO A 1 81 ? 12.772 1.516 9.831 1.00 48.31 81 PRO A O 1
ATOM 653 N N . PRO A 1 82 ? 13.496 0.740 11.804 1.00 51.38 82 PRO A N 1
ATOM 654 C CA . PRO A 1 82 ? 12.176 0.766 12.450 1.00 51.38 82 PRO A CA 1
ATOM 655 C C . PRO A 1 82 ? 11.506 2.159 12.471 1.00 51.38 82 PRO A C 1
ATOM 657 O O . PRO A 1 82 ? 10.317 2.286 12.762 1.00 51.38 82 PRO A O 1
ATOM 660 N N . SER A 1 83 ? 12.247 3.229 12.159 1.00 54.91 83 SER A N 1
ATOM 661 C CA . SER A 1 83 ? 11.729 4.593 11.990 1.00 54.91 83 SER A CA 1
ATOM 662 C C . SER A 1 83 ? 11.106 4.866 10.614 1.00 54.91 83 SER A C 1
ATOM 664 O O . SER A 1 83 ? 10.311 5.798 10.487 1.00 54.91 83 SER A O 1
ATOM 666 N N . PHE A 1 84 ? 11.430 4.064 9.599 1.00 63.69 84 PHE A N 1
ATOM 667 C CA . PHE A 1 84 ? 11.031 4.277 8.207 1.00 63.69 84 PHE A CA 1
ATOM 668 C C . PHE A 1 84 ? 9.501 4.235 7.997 1.00 63.69 84 PHE A C 1
ATOM 670 O O . PHE A 1 84 ? 8.964 5.183 7.419 1.00 63.69 84 PHE A O 1
ATOM 677 N N . PRO A 1 85 ? 8.751 3.265 8.567 1.00 70.12 85 PRO A N 1
ATOM 678 C CA . PRO A 1 85 ? 7.285 3.250 8.488 1.00 70.12 85 PRO A CA 1
ATOM 679 C C . PRO A 1 85 ? 6.632 4.483 9.136 1.00 70.12 85 PRO A C 1
ATOM 681 O O . PRO A 1 85 ? 5.652 5.031 8.631 1.00 70.12 85 PRO A O 1
ATOM 684 N N . LYS A 1 86 ? 7.194 4.952 10.259 1.00 75.31 86 LYS A N 1
ATOM 685 C CA . LYS A 1 86 ? 6.638 6.063 11.050 1.00 75.31 86 LYS A CA 1
ATOM 686 C C . LYS A 1 86 ? 6.830 7.410 10.361 1.00 75.31 86 LYS A C 1
ATOM 688 O O . LYS A 1 86 ? 5.935 8.249 10.411 1.00 75.31 86 LYS A O 1
ATOM 693 N N . GLN A 1 87 ? 7.965 7.613 9.696 1.00 78.25 87 GLN A N 1
ATOM 694 C CA . GLN A 1 87 ? 8.236 8.857 8.981 1.00 78.25 87 GLN A CA 1
ATOM 695 C C . GLN A 1 87 ? 7.254 9.075 7.819 1.00 78.25 87 GLN A C 1
ATOM 697 O O . GLN A 1 87 ? 6.716 10.170 7.675 1.00 78.25 87 GLN A O 1
ATOM 702 N N . PHE A 1 88 ? 6.936 8.038 7.042 1.00 80.75 88 PHE A N 1
ATOM 703 C CA . PHE A 1 88 ? 5.976 8.156 5.938 1.00 80.75 88 PHE A CA 1
ATOM 704 C C . PHE A 1 88 ? 4.547 8.449 6.385 1.00 80.75 88 PHE A C 1
ATOM 706 O O . PHE A 1 88 ? 3.822 9.157 5.686 1.00 80.75 88 PHE A O 1
ATOM 713 N N . VAL A 1 89 ? 4.165 7.965 7.565 1.00 83.75 89 VAL A N 1
ATOM 714 C CA . VAL A 1 89 ? 2.899 8.330 8.206 1.00 83.75 89 VAL A CA 1
ATOM 715 C C . VAL A 1 89 ? 2.895 9.806 8.608 1.00 83.75 89 VAL A C 1
ATOM 717 O O . VAL A 1 89 ? 1.936 10.514 8.307 1.00 83.75 89 VAL A O 1
ATOM 720 N N . ILE A 1 90 ? 3.964 10.292 9.253 1.00 83.44 90 ILE A N 1
ATOM 721 C CA . ILE A 1 90 ? 4.088 11.705 9.657 1.00 83.44 90 ILE A CA 1
ATOM 722 C C . ILE A 1 90 ? 4.015 12.621 8.431 1.00 83.44 90 ILE A C 1
ATOM 724 O O . ILE A 1 90 ? 3.318 13.634 8.446 1.00 83.44 90 ILE A O 1
ATOM 728 N N . GLU A 1 91 ? 4.690 12.233 7.351 1.00 85.44 91 GLU A N 1
ATOM 729 C CA . GLU A 1 91 ? 4.697 12.954 6.077 1.00 85.44 91 GLU A CA 1
ATOM 730 C C . GLU A 1 91 ? 3.409 12.759 5.259 1.00 85.44 91 GLU A C 1
ATOM 732 O O . GLU A 1 91 ? 3.296 13.327 4.172 1.00 85.44 91 GLU A O 1
ATOM 737 N N . LYS A 1 92 ? 2.438 11.974 5.756 1.00 84.62 92 LYS A N 1
ATOM 738 C CA . LYS A 1 92 ? 1.180 11.635 5.070 1.00 84.62 92 LYS A CA 1
ATOM 739 C C . LYS A 1 92 ? 1.415 11.186 3.628 1.00 84.62 92 LYS A C 1
ATOM 741 O O . LYS A 1 92 ? 0.729 11.625 2.701 1.00 84.62 92 LYS A O 1
ATOM 746 N N . LYS A 1 93 ? 2.426 10.339 3.428 1.00 86.06 93 LYS A N 1
ATOM 747 C CA . LYS A 1 93 ? 2.810 9.891 2.092 1.00 86.06 93 LYS A CA 1
ATOM 748 C C . LYS A 1 93 ? 1.645 9.178 1.429 1.00 86.06 93 LYS A C 1
ATOM 750 O O . LYS A 1 93 ? 1.004 8.299 2.011 1.00 86.06 93 LYS A O 1
ATOM 755 N N . LYS A 1 94 ? 1.422 9.566 0.181 1.00 90.94 94 LYS A N 1
ATOM 756 C CA . LYS A 1 94 ? 0.531 8.873 -0.732 1.00 90.94 94 LYS A CA 1
ATOM 757 C C . LYS A 1 94 ? 1.315 7.787 -1.448 1.00 90.94 94 LYS A C 1
ATOM 759 O O . LYS A 1 94 ? 2.499 7.972 -1.738 1.00 90.94 94 LYS A O 1
ATOM 764 N N . ALA A 1 95 ? 0.662 6.673 -1.726 1.00 90.38 95 ALA A N 1
ATOM 765 C CA . ALA A 1 95 ? 1.262 5.545 -2.409 1.00 90.38 95 ALA A CA 1
ATOM 766 C C . ALA A 1 95 ? 0.286 4.895 -3.391 1.00 90.38 95 ALA A C 1
ATOM 768 O O . ALA A 1 95 ? -0.929 4.951 -3.211 1.00 90.38 95 ALA A O 1
ATOM 769 N N . LEU A 1 96 ? 0.832 4.242 -4.408 1.00 90.31 96 LEU A N 1
ATOM 770 C CA . LEU A 1 96 ? 0.150 3.203 -5.157 1.00 90.31 96 LEU A CA 1
ATOM 771 C C . LEU A 1 96 ? 0.417 1.872 -4.451 1.00 90.31 96 LEU A C 1
ATOM 773 O O . LEU A 1 96 ? 1.576 1.501 -4.275 1.00 90.31 96 LEU A O 1
ATOM 777 N N . ALA A 1 97 ? -0.635 1.177 -4.030 1.00 90.81 97 ALA A N 1
ATOM 778 C CA . ALA A 1 97 ? -0.530 -0.086 -3.307 1.00 90.81 97 ALA A CA 1
ATOM 779 C C . ALA A 1 97 ? -1.200 -1.230 -4.078 1.00 90.81 97 ALA A C 1
ATOM 781 O O . ALA A 1 97 ? -2.339 -1.100 -4.535 1.00 90.81 97 ALA A O 1
ATOM 782 N N . PHE A 1 98 ? -0.493 -2.353 -4.164 1.00 90.50 98 PHE A N 1
ATOM 783 C CA . PHE A 1 98 ? -0.916 -3.625 -4.741 1.00 90.50 98 PHE A CA 1
ATOM 784 C C . PHE A 1 98 ? -1.249 -4.585 -3.597 1.00 90.50 98 PHE A C 1
ATOM 786 O O . PHE A 1 98 ? -0.410 -5.314 -3.083 1.00 90.50 98 PHE A O 1
ATOM 793 N N . LEU A 1 99 ? -2.490 -4.525 -3.128 1.00 91.69 99 LEU A N 1
ATOM 794 C CA . LEU A 1 99 ? -2.931 -5.215 -1.924 1.00 91.69 99 LEU A CA 1
ATOM 795 C C . LEU A 1 99 ? -3.432 -6.622 -2.248 1.00 91.69 99 LEU A C 1
ATOM 797 O O . LEU A 1 99 ? -4.337 -6.812 -3.071 1.00 91.69 99 LEU A O 1
ATOM 801 N N . THR A 1 100 ? -2.906 -7.603 -1.522 1.00 91.56 100 THR A N 1
ATOM 802 C CA . THR A 1 100 ? -3.340 -9.002 -1.592 1.00 91.56 100 THR A CA 1
ATOM 803 C C . THR A 1 100 ? -4.243 -9.321 -0.402 1.00 91.56 100 THR A C 1
ATOM 805 O O . THR A 1 100 ? -3.970 -8.908 0.725 1.00 91.56 100 THR A O 1
ATOM 808 N N . TYR A 1 101 ? -5.331 -10.060 -0.623 1.00 90.56 101 TYR A N 1
ATOM 809 C CA . TYR A 1 101 ? -6.228 -10.509 0.442 1.00 90.56 101 TYR A CA 1
ATOM 810 C C . TYR A 1 101 ? -6.060 -12.006 0.681 1.00 90.56 101 TYR A C 1
ATOM 812 O O . TYR A 1 101 ? -6.349 -12.831 -0.186 1.00 90.56 101 TYR A O 1
ATOM 820 N N . HIS A 1 102 ? -5.608 -12.374 1.876 1.00 87.81 102 HIS A N 1
ATOM 821 C CA . HIS A 1 102 ? -5.336 -13.762 2.226 1.00 87.81 102 HIS A CA 1
ATOM 822 C C . HIS A 1 102 ? -5.638 -14.015 3.705 1.00 87.81 102 HIS A C 1
ATOM 824 O O . HIS A 1 102 ? -5.364 -13.184 4.564 1.00 87.81 102 HIS A O 1
ATOM 830 N N . LYS A 1 103 ? -6.250 -15.169 4.010 1.00 88.00 103 LYS A N 1
ATOM 831 C CA . LYS A 1 103 ? -6.620 -15.585 5.381 1.00 88.00 103 LYS A CA 1
ATOM 832 C C . LYS A 1 103 ? -7.394 -14.516 6.177 1.00 88.00 103 LYS A C 1
ATOM 834 O O . LYS A 1 103 ? -7.218 -14.380 7.384 1.00 88.00 103 LYS A O 1
ATOM 839 N N . GLY A 1 104 ? -8.271 -13.773 5.501 1.00 88.38 104 GLY A N 1
ATOM 840 C CA . GLY A 1 104 ? -9.130 -12.768 6.131 1.00 88.38 104 GLY A CA 1
ATOM 841 C C . GLY A 1 104 ? -8.463 -11.411 6.379 1.00 88.38 104 GLY A C 1
ATOM 842 O O . GLY A 1 104 ? -9.072 -10.549 7.012 1.00 88.38 104 GLY A O 1
ATOM 843 N N . GLN A 1 105 ? -7.231 -11.205 5.908 1.00 91.31 105 GLN A N 1
ATOM 844 C CA . GLN A 1 105 ? -6.461 -9.986 6.140 1.00 91.31 105 GLN A CA 1
ATOM 845 C C . GLN A 1 105 ? -5.889 -9.437 4.834 1.00 91.31 105 GLN A C 1
ATOM 847 O O . GLN A 1 105 ? -5.626 -10.178 3.885 1.00 91.31 105 GLN A O 1
ATOM 852 N N . TRP A 1 106 ? -5.710 -8.118 4.795 1.00 93.56 106 TRP A N 1
ATOM 853 C CA . TRP A 1 106 ? -4.963 -7.458 3.732 1.00 93.56 106 TRP A CA 1
ATOM 854 C C . TRP A 1 106 ? -3.474 -7.559 4.022 1.00 93.56 106 TRP A C 1
ATOM 856 O O . TRP A 1 106 ? -3.048 -7.366 5.161 1.00 93.56 106 TRP A O 1
ATOM 866 N N . HIS A 1 107 ? -2.703 -7.844 2.986 1.00 90.88 107 HIS A N 1
ATOM 867 C CA . HIS A 1 107 ? -1.261 -7.985 3.030 1.00 90.88 107 HIS A CA 1
ATOM 868 C C . HIS A 1 107 ? -0.618 -7.076 1.995 1.00 90.88 107 HIS A C 1
ATOM 870 O O . HIS A 1 107 ? -1.194 -6.825 0.932 1.00 90.88 107 HIS A O 1
ATOM 876 N N . LEU A 1 108 ? 0.574 -6.608 2.338 1.00 86.44 108 LEU A N 1
ATOM 877 C CA . LEU A 1 108 ? 1.428 -5.839 1.458 1.00 86.44 108 LEU A CA 1
ATOM 878 C C . LEU A 1 108 ? 2.892 -6.121 1.786 1.00 86.44 108 LEU A C 1
ATOM 880 O O . LEU A 1 108 ? 3.275 -6.127 2.955 1.00 86.44 108 LEU A O 1
ATOM 884 N N . THR A 1 109 ? 3.698 -6.314 0.757 1.00 76.69 109 THR A N 1
ATOM 885 C CA . THR A 1 109 ? 5.152 -6.434 0.847 1.00 76.69 109 THR A CA 1
ATOM 886 C C . THR A 1 109 ? 5.851 -5.164 0.371 1.00 76.69 109 THR A C 1
ATOM 888 O O . THR A 1 109 ? 5.227 -4.294 -0.242 1.00 76.69 109 THR A O 1
ATOM 891 N N . GLN A 1 110 ? 7.148 -5.010 0.653 1.00 70.69 110 GLN A N 1
ATOM 892 C CA . GLN A 1 110 ? 7.898 -3.813 0.236 1.00 70.69 110 GLN A CA 1
ATOM 893 C C . GLN A 1 110 ? 7.830 -3.568 -1.283 1.00 70.69 110 GLN A C 1
ATOM 895 O O . GLN A 1 110 ? 7.712 -2.422 -1.707 1.00 70.69 110 GLN A O 1
ATOM 900 N N . GLY A 1 111 ? 7.844 -4.631 -2.093 1.00 73.62 111 GLY A N 1
ATOM 901 C CA . GLY A 1 111 ? 7.710 -4.550 -3.551 1.00 73.62 111 GLY A CA 1
ATOM 902 C C . GLY A 1 111 ? 6.280 -4.313 -4.047 1.00 73.62 111 GLY A C 1
ATOM 903 O O . GLY A 1 111 ? 6.064 -4.219 -5.243 1.00 73.62 111 GLY A O 1
ATOM 904 N N . GLU A 1 112 ? 5.289 -4.229 -3.162 1.00 82.62 112 GLU A N 1
ATOM 905 C CA . GLU A 1 112 ? 3.873 -4.058 -3.509 1.00 82.62 112 GLU A CA 1
ATOM 906 C C . GLU A 1 112 ? 3.359 -2.644 -3.185 1.00 82.62 112 GLU A C 1
ATOM 908 O O . GLU A 1 112 ? 2.166 -2.367 -3.318 1.00 82.62 112 GLU A O 1
ATOM 913 N N . ILE A 1 113 ? 4.236 -1.723 -2.773 1.00 84.56 113 ILE A N 1
ATOM 914 C CA . ILE A 1 113 ? 3.891 -0.318 -2.540 1.00 84.56 113 ILE A CA 1
ATOM 915 C C . ILE A 1 113 ? 4.916 0.622 -3.158 1.00 84.56 113 ILE A C 1
ATOM 917 O O . ILE A 1 113 ? 6.121 0.459 -2.993 1.00 84.56 113 ILE A O 1
ATOM 921 N N . VAL A 1 114 ? 4.423 1.662 -3.822 1.00 85.00 114 VAL A N 1
ATOM 922 C CA . VAL A 1 114 ? 5.251 2.725 -4.391 1.00 85.00 114 VAL A CA 1
ATOM 923 C C . VAL A 1 114 ? 4.747 4.065 -3.904 1.00 85.00 114 VAL A C 1
ATOM 925 O O . VAL A 1 114 ? 3.608 4.447 -4.162 1.00 85.00 114 VAL A O 1
ATOM 928 N N . PHE A 1 115 ? 5.605 4.804 -3.210 1.00 86.19 115 PHE A N 1
ATOM 929 C CA . PHE A 1 115 ? 5.281 6.143 -2.734 1.00 86.19 115 PHE A CA 1
ATOM 930 C C . PHE A 1 115 ? 5.343 7.156 -3.874 1.00 86.19 115 PHE A C 1
ATOM 932 O O . PHE A 1 115 ? 6.293 7.171 -4.654 1.00 86.19 115 PHE A O 1
ATOM 939 N N . LEU A 1 116 ? 4.337 8.026 -3.951 1.00 84.12 116 LEU A N 1
ATOM 940 C CA . LEU A 1 116 ? 4.270 9.037 -4.995 1.00 84.12 116 LEU A CA 1
ATOM 941 C C . LEU A 1 116 ? 5.357 10.095 -4.782 1.00 84.12 116 LEU A C 1
ATOM 943 O O . LEU A 1 116 ? 5.550 10.617 -3.677 1.00 84.12 116 LEU A O 1
ATOM 947 N N . LYS A 1 117 ? 6.004 10.476 -5.880 1.00 81.25 117 LYS A N 1
ATOM 948 C CA . LYS A 1 117 ? 6.903 11.623 -5.982 1.00 81.25 117 LYS A CA 1
ATOM 949 C C . LYS A 1 117 ? 6.370 12.532 -7.083 1.00 81.25 117 LYS A C 1
ATOM 951 O O . LYS A 1 117 ? 6.251 12.103 -8.223 1.00 81.25 117 LYS A O 1
ATOM 956 N N . ASN A 1 118 ? 6.029 13.777 -6.744 1.00 80.31 118 ASN A N 1
ATOM 957 C CA . ASN A 1 118 ? 5.399 14.725 -7.677 1.00 80.31 118 ASN A CA 1
ATOM 958 C C . ASN A 1 118 ? 4.168 14.116 -8.388 1.00 80.31 118 ASN A C 1
ATOM 960 O O . ASN A 1 118 ? 4.088 14.117 -9.614 1.00 80.31 118 ASN A O 1
ATOM 964 N N . ASP A 1 119 ? 3.266 13.509 -7.610 1.00 77.81 119 ASP A N 1
ATOM 965 C CA . ASP A 1 119 ? 2.043 12.831 -8.078 1.00 77.81 119 ASP A CA 1
ATOM 966 C C . ASP A 1 119 ? 2.250 11.667 -9.072 1.00 77.81 119 ASP A C 1
ATOM 968 O O . ASP A 1 119 ? 1.300 11.157 -9.672 1.00 77.81 119 ASP A O 1
ATOM 972 N N . THR A 1 120 ? 3.491 11.195 -9.202 1.00 77.94 120 THR A N 1
ATOM 973 C CA . THR A 1 120 ? 3.868 10.061 -10.049 1.00 77.94 120 THR A CA 1
ATOM 974 C C . THR A 1 120 ? 4.351 8.907 -9.179 1.00 77.94 120 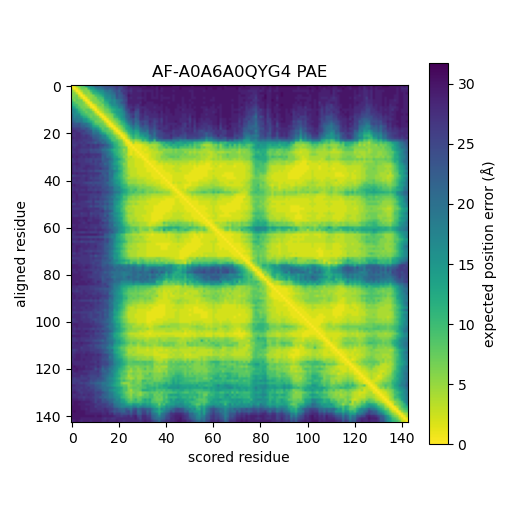THR A C 1
ATOM 976 O O . THR A 1 120 ? 5.156 9.102 -8.267 1.00 77.94 120 THR A O 1
ATOM 979 N N . ALA A 1 121 ? 3.847 7.704 -9.443 1.00 80.56 121 ALA A N 1
ATOM 980 C CA . ALA A 1 121 ? 4.383 6.462 -8.901 1.00 80.56 121 ALA A CA 1
ATOM 981 C C . ALA A 1 121 ? 5.340 5.847 -9.933 1.00 80.56 121 ALA A C 1
ATOM 983 O O . ALA A 1 121 ? 4.958 5.670 -11.090 1.00 80.56 121 ALA A O 1
ATOM 984 N N . GLU A 1 122 ? 6.567 5.535 -9.521 1.00 77.88 122 GLU A N 1
ATOM 985 C CA . GLU A 1 122 ? 7.574 4.858 -10.345 1.00 77.88 122 GLU A CA 1
ATOM 986 C C . GLU A 1 122 ? 7.810 3.453 -9.792 1.00 77.88 122 GLU A C 1
ATOM 988 O O . GLU A 1 122 ? 8.188 3.293 -8.634 1.00 77.88 122 GLU A O 1
ATOM 993 N N . PHE A 1 123 ? 7.529 2.439 -10.605 1.00 72.00 123 PHE A N 1
ATOM 994 C CA . PHE A 1 123 ? 7.689 1.038 -10.240 1.00 72.00 123 PHE A CA 1
ATOM 995 C C . PHE A 1 123 ? 8.775 0.409 -11.111 1.00 72.00 123 PHE A C 1
ATOM 997 O O . PHE A 1 123 ? 8.618 0.315 -12.330 1.00 72.00 123 PHE A O 1
ATOM 1004 N N . ASP A 1 124 ? 9.861 -0.033 -10.486 1.00 69.25 124 ASP A N 1
ATOM 1005 C CA . ASP A 1 124 ? 10.975 -0.676 -11.175 1.00 69.25 124 ASP A CA 1
ATOM 1006 C C . ASP A 1 124 ? 10.716 -2.177 -11.350 1.00 69.25 124 ASP A C 1
ATOM 1008 O O . ASP A 1 124 ? 10.668 -2.942 -10.384 1.00 69.25 124 ASP A O 1
ATOM 1012 N N . PHE A 1 125 ? 10.589 -2.615 -12.601 1.00 69.81 125 PHE A N 1
ATOM 1013 C CA . PHE A 1 125 ? 10.538 -4.028 -12.965 1.00 69.81 125 PHE A CA 1
ATOM 1014 C C . PHE A 1 125 ? 11.936 -4.474 -13.392 1.00 69.81 125 PHE A C 1
ATOM 1016 O O . PHE A 1 125 ? 12.256 -4.483 -14.581 1.00 69.81 125 PHE A O 1
ATOM 1023 N N . TYR A 1 126 ? 12.809 -4.785 -12.424 1.00 66.00 126 TYR A N 1
ATOM 1024 C CA . TYR A 1 126 ? 14.219 -5.066 -12.732 1.00 66.00 126 TYR A CA 1
ATOM 1025 C C . TYR A 1 126 ? 14.415 -6.319 -13.598 1.00 66.00 126 TYR A C 1
ATOM 1027 O O . TYR A 1 126 ? 15.366 -6.352 -14.376 1.00 66.00 126 TYR A O 1
ATOM 1035 N N . GLU A 1 127 ? 13.530 -7.323 -13.518 1.00 67.12 127 GLU A N 1
ATOM 1036 C CA . GLU A 1 127 ? 13.626 -8.509 -14.381 1.00 67.12 127 GLU A CA 1
ATOM 1037 C C . GLU A 1 127 ? 13.343 -8.166 -15.845 1.00 67.12 127 GLU A C 1
ATOM 1039 O O . GLU A 1 127 ? 14.001 -8.680 -16.750 1.00 67.12 127 GLU A O 1
ATOM 1044 N N . GLU A 1 128 ? 12.377 -7.284 -16.090 1.00 68.12 128 GLU A N 1
ATOM 1045 C CA . GLU A 1 128 ? 12.023 -6.832 -17.430 1.00 68.12 128 GLU A CA 1
ATOM 1046 C C . GLU A 1 128 ? 12.836 -5.613 -17.908 1.00 68.12 128 GLU A C 1
ATOM 1048 O O . GLU A 1 128 ? 12.767 -5.252 -19.084 1.00 68.12 128 GLU A O 1
ATOM 1053 N N . GLY A 1 129 ? 13.625 -4.994 -17.026 1.00 70.69 129 GLY A N 1
ATOM 1054 C CA . GLY A 1 129 ? 14.543 -3.903 -17.350 1.00 70.69 129 GLY A CA 1
ATOM 1055 C C . GLY A 1 129 ? 13.865 -2.576 -17.703 1.00 70.69 129 GLY A C 1
ATOM 1056 O O . GLY A 1 129 ? 14.451 -1.778 -18.436 1.00 70.69 129 GLY A O 1
ATOM 1057 N N . TYR A 1 130 ? 12.643 -2.329 -17.217 1.00 69.44 130 TYR A N 1
ATOM 1058 C CA . TYR A 1 130 ? 11.933 -1.066 -17.438 1.00 69.44 130 TYR A CA 1
ATOM 1059 C C . TYR A 1 130 ? 11.294 -0.511 -16.162 1.00 69.44 130 TYR A C 1
ATOM 1061 O O . TYR A 1 130 ? 10.999 -1.237 -15.214 1.00 69.44 130 TYR A O 1
ATOM 1069 N N . VAL A 1 131 ? 11.052 0.800 -16.174 1.00 73.12 131 VAL A N 1
ATOM 1070 C CA . VAL A 1 131 ? 10.356 1.526 -15.107 1.00 73.12 131 VAL A CA 1
ATOM 1071 C C . VAL A 1 131 ? 8.952 1.857 -15.586 1.00 73.12 131 VAL A C 1
ATOM 1073 O O . VAL A 1 131 ? 8.774 2.463 -16.646 1.00 73.12 131 VAL A O 1
ATOM 1076 N N . LEU A 1 132 ? 7.943 1.461 -14.818 1.00 67.38 132 LEU A N 1
ATOM 1077 C CA . LEU A 1 132 ? 6.581 1.927 -15.022 1.00 67.38 132 LEU A CA 1
ATOM 1078 C C . LEU A 1 132 ? 6.390 3.241 -14.265 1.00 67.38 132 LEU A C 1
ATOM 1080 O O . LEU A 1 132 ? 6.306 3.244 -13.040 1.00 67.38 132 LEU A O 1
ATOM 1084 N N . SER A 1 133 ? 6.249 4.344 -14.992 1.00 72.25 133 SER A N 1
ATOM 1085 C CA . SER A 1 133 ? 5.830 5.625 -14.422 1.00 72.25 133 SER A CA 1
ATOM 1086 C C . SER A 1 133 ? 4.332 5.814 -14.644 1.00 72.25 133 SER A C 1
ATOM 1088 O O . SER A 1 133 ? 3.869 5.905 -15.782 1.00 72.25 133 SER A O 1
ATOM 1090 N N . CYS A 1 134 ? 3.559 5.880 -13.563 1.00 65.50 134 CYS A N 1
ATOM 1091 C CA . CYS A 1 134 ? 2.123 6.125 -13.613 1.00 65.50 134 CYS A CA 1
ATOM 1092 C C . CYS A 1 134 ? 1.790 7.419 -12.865 1.00 65.50 134 CYS A C 1
ATOM 1094 O O . CYS A 1 134 ? 1.987 7.519 -11.653 1.00 65.50 134 CYS A O 1
ATOM 1096 N N . GLY A 1 135 ? 1.282 8.415 -13.592 1.00 68.62 135 GLY A N 1
ATOM 1097 C CA . GLY A 1 135 ? 0.664 9.587 -12.978 1.00 68.62 135 GLY A CA 1
ATOM 1098 C C . GLY A 1 135 ? -0.712 9.212 -12.440 1.00 68.62 135 GLY A C 1
ATOM 1099 O O . GLY A 1 135 ? -1.540 8.683 -13.185 1.00 68.62 135 GLY A O 1
ATOM 1100 N N . ILE A 1 136 ? -0.975 9.488 -11.163 1.00 64.75 136 ILE A N 1
ATOM 1101 C CA . ILE A 1 136 ? -2.310 9.262 -10.603 1.00 64.75 136 ILE A CA 1
ATOM 1102 C C . ILE A 1 136 ? -3.166 10.491 -10.909 1.00 64.75 136 ILE A C 1
ATOM 1104 O O . ILE A 1 136 ? -3.131 11.490 -10.192 1.00 64.75 136 ILE A O 1
ATOM 1108 N N . VAL A 1 137 ? -3.946 10.423 -11.991 1.00 56.28 137 VAL A N 1
ATOM 1109 C CA . VAL A 1 137 ? -4.970 11.432 -12.282 1.00 56.28 137 VAL A CA 1
ATOM 1110 C C . VAL A 1 137 ? -6.126 11.211 -11.313 1.00 56.28 137 VAL A C 1
ATOM 1112 O O . VAL A 1 137 ? -6.947 10.317 -11.498 1.00 56.28 137 VAL A O 1
ATOM 1115 N N . VAL A 1 138 ? -6.184 12.021 -10.257 1.00 51.56 138 VAL A N 1
ATOM 1116 C CA . VAL A 1 138 ? -7.366 12.095 -9.396 1.00 51.56 138 VAL A CA 1
ATOM 1117 C C . VAL A 1 138 ? -8.485 12.688 -10.247 1.00 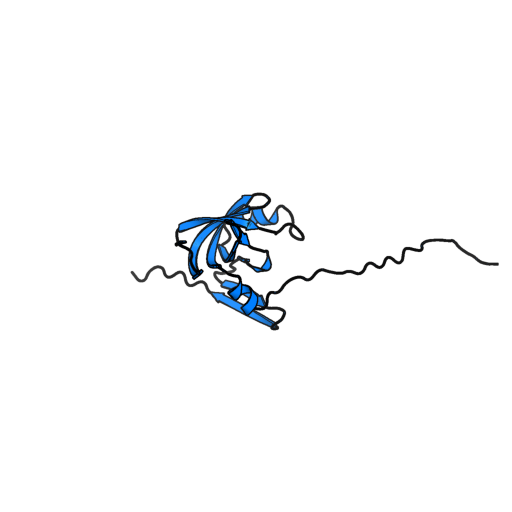51.56 138 VAL A C 1
ATOM 1119 O O . VAL A 1 138 ? -8.432 13.864 -10.607 1.00 51.56 138 VAL A O 1
ATOM 1122 N N . SER A 1 139 ? -9.481 11.884 -10.622 1.00 43.31 139 SER A N 1
ATOM 1123 C CA . SER A 1 139 ? -10.674 12.397 -11.292 1.00 43.31 139 SER A CA 1
ATOM 1124 C C . SER A 1 139 ? -11.459 13.255 -10.299 1.00 43.31 139 SER A C 1
ATOM 1126 O O . SER A 1 139 ? -12.296 12.757 -9.551 1.00 43.31 139 SER A O 1
ATOM 1128 N N . GLY A 1 140 ? -11.150 14.549 -10.263 1.00 38.66 140 GLY A N 1
ATOM 1129 C CA . GLY A 1 140 ? -11.798 15.524 -9.401 1.00 38.66 140 GLY A CA 1
ATOM 1130 C C . GLY A 1 140 ? -11.774 16.908 -10.037 1.00 38.66 140 GLY A C 1
ATOM 1131 O O . GLY A 1 140 ? -10.720 17.529 -10.128 1.00 38.66 140 GLY A O 1
ATOM 1132 N N . ASN A 1 141 ? -12.967 17.372 -10.410 1.00 31.31 141 ASN A N 1
ATOM 1133 C CA . ASN A 1 141 ? -13.352 18.716 -10.853 1.00 31.31 141 ASN A CA 1
ATOM 1134 C C . ASN A 1 141 ? -13.143 19.059 -12.335 1.00 31.31 141 ASN A C 1
ATOM 1136 O O . ASN A 1 141 ? -12.263 19.827 -12.713 1.00 31.31 141 ASN A O 1
ATOM 1140 N N . THR A 1 142 ? -14.100 18.633 -13.160 1.00 30.70 142 THR A N 1
ATOM 1141 C CA . THR A 1 142 ? -14.755 19.613 -14.038 1.00 30.70 142 THR A CA 1
ATOM 1142 C C . THR A 1 142 ? -15.958 20.142 -13.260 1.00 30.70 142 THR A C 1
ATOM 1144 O O . THR A 1 142 ? -16.873 19.376 -12.964 1.00 30.70 142 THR A O 1
ATOM 1147 N N . ILE A 1 143 ? -15.880 21.402 -12.829 1.00 36.97 143 ILE A N 1
ATOM 1148 C CA . ILE A 1 143 ? -17.049 22.187 -12.406 1.00 36.97 143 ILE A CA 1
ATOM 1149 C C . ILE A 1 143 ? -17.778 22.615 -13.678 1.00 36.97 143 ILE A C 1
ATOM 1151 O O . ILE A 1 143 ? -17.057 22.984 -14.636 1.00 36.97 143 ILE A O 1
#

Sequence (143 aa):
MNKLIITLIYSSLCFNIIADEAPYKMHELLLKTNLVAHVQLIAAEDDFFRLEVLSVLHRKQSGITEGDYLKVKHDFNVVCPPSFPKQFVIEKKKALAFLTYHKGQWHLTQGEIVFLKNDTAEFDFYEEGYVLSCGIVVSGNTI

Solvent-accessible surface area (backbone atoms only — not comparable to full-atom values): 8672 Å² t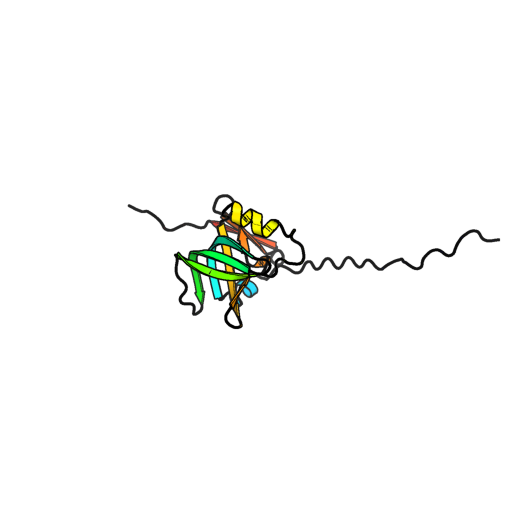otal; per-residue (Å²): 134,87,80,78,78,98,68,69,100,66,81,64,82,73,72,79,72,72,79,80,83,72,58,63,54,70,67,58,50,59,70,59,36,29,31,33,28,38,29,31,37,71,40,59,55,101,52,31,37,32,33,37,29,70,36,74,78,44,70,58,97,62,91,82,53,64,75,40,75,44,68,29,40,46,65,64,80,82,85,58,62,90,60,56,61,49,51,40,27,75,68,51,40,40,27,45,35,43,32,26,73,55,96,94,39,37,35,38,47,72,92,30,52,29,65,48,55,93,62,25,29,65,46,74,29,67,83,81,70,49,70,49,74,46,70,69,80,74,93,74,80,88,126